Protein AF-A0A4Q3GW93-F1 (afdb_monomer_lite)

Radius of gyration: 23.15 Å; chains: 1; bounding box: 32×46×57 Å

pLDDT: mean 85.56, std 16.12, range [47.19, 98.56]

Secondary structure (DSSP, 8-state):
-GGGSSS-SEEEPPP-TT---EEE-HHHHHHHHHHHHHHHHHHHHHHHHHHHHHHHSPP--S-S----

Structure (mmCIF, N/CA/C/O backbone):
data_AF-A0A4Q3GW93-F1
#
_entry.id   AF-A0A4Q3GW93-F1
#
loop_
_atom_site.group_PDB
_atom_site.id
_atom_site.type_symbol
_atom_site.label_atom_id
_atom_site.label_alt_id
_atom_site.label_comp_id
_atom_site.label_asym_id
_atom_site.label_entity_id
_atom_site.label_seq_id
_atom_site.pdbx_PDB_ins_code
_atom_site.Cartn_x
_atom_site.Cartn_y
_atom_site.Cartn_z
_atom_site.occupancy
_atom_site.B_iso_or_equiv
_atom_site.auth_seq_id
_atom_site.auth_comp_id
_atom_site.auth_asym_id
_atom_site.auth_atom_id
_atom_site.pdbx_PDB_model_num
ATOM 1 N N . MET A 1 1 ? 11.950 4.710 -8.255 1.00 77.31 1 MET A N 1
ATOM 2 C CA . MET A 1 1 ? 10.760 3.845 -8.422 1.00 77.31 1 MET A CA 1
ATOM 3 C C . MET A 1 1 ? 11.125 2.475 -8.989 1.00 77.31 1 MET A C 1
ATOM 5 O O . MET A 1 1 ? 11.064 1.524 -8.231 1.00 77.31 1 MET A O 1
ATOM 9 N N . ASN A 1 2 ? 11.594 2.345 -10.238 1.00 87.94 2 ASN A N 1
ATOM 10 C CA . ASN A 1 2 ? 11.925 1.027 -10.821 1.00 87.94 2 ASN A CA 1
ATOM 11 C C . ASN A 1 2 ? 12.986 0.221 -10.050 1.00 87.94 2 ASN A C 1
ATOM 13 O O . ASN A 1 2 ? 12.849 -0.985 -9.935 1.00 87.94 2 ASN A O 1
ATOM 17 N N . ALA A 1 3 ? 13.999 0.878 -9.475 1.00 91.38 3 ALA A N 1
ATOM 18 C CA . ALA A 1 3 ? 15.074 0.203 -8.738 1.00 91.38 3 ALA A CA 1
ATOM 19 C C . ALA A 1 3 ? 14.627 -0.482 -7.429 1.00 91.38 3 ALA A C 1
AT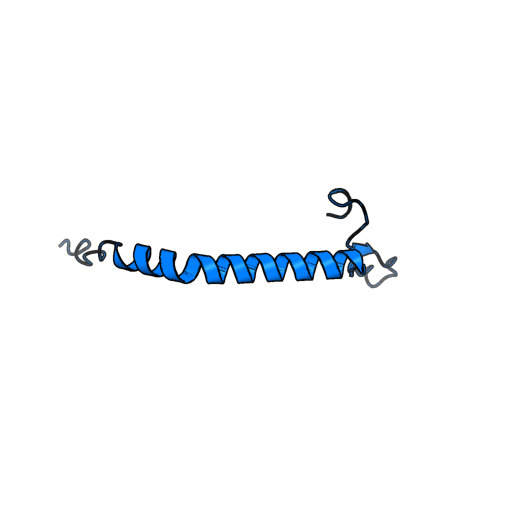OM 21 O O . ALA A 1 3 ? 15.385 -1.260 -6.867 1.00 91.38 3 ALA A O 1
ATOM 22 N N . ALA A 1 4 ? 13.416 -0.195 -6.936 1.00 92.94 4 ALA A N 1
ATOM 23 C CA . ALA A 1 4 ? 12.878 -0.830 -5.733 1.00 92.94 4 ALA A CA 1
ATOM 24 C C . ALA A 1 4 ? 12.244 -2.208 -6.008 1.00 92.94 4 ALA A C 1
ATOM 26 O O . ALA A 1 4 ? 11.845 -2.890 -5.069 1.00 92.94 4 ALA A O 1
ATOM 27 N N . PHE A 1 5 ? 12.127 -2.614 -7.277 1.00 93.50 5 PHE A N 1
ATOM 28 C CA . PHE A 1 5 ? 11.459 -3.845 -7.693 1.00 93.50 5 PHE A CA 1
ATOM 29 C C . PHE A 1 5 ? 12.375 -4.686 -8.583 1.00 93.50 5 PHE A C 1
ATOM 31 O O . PHE A 1 5 ? 13.201 -4.158 -9.322 1.00 93.50 5 PHE A O 1
ATOM 38 N N . ALA A 1 6 ? 12.192 -6.009 -8.546 1.00 94.25 6 ALA A N 1
ATOM 39 C CA . ALA A 1 6 ? 12.974 -6.950 -9.352 1.00 94.25 6 ALA A CA 1
ATOM 40 C C . ALA A 1 6 ? 12.783 -6.759 -10.871 1.00 94.25 6 ALA A C 1
ATOM 42 O O . ALA A 1 6 ? 13.659 -7.105 -11.658 1.00 94.25 6 ALA A O 1
ATOM 43 N N . MET A 1 7 ? 11.642 -6.198 -11.284 1.00 93.31 7 MET A N 1
ATOM 44 C CA . MET A 1 7 ? 11.362 -5.793 -12.660 1.00 93.31 7 MET A CA 1
ATOM 45 C C . MET A 1 7 ? 10.932 -4.321 -12.681 1.00 93.31 7 MET A C 1
ATOM 47 O O . MET A 1 7 ? 10.254 -3.876 -11.750 1.00 93.31 7 MET A O 1
ATOM 51 N N . PRO A 1 8 ? 11.263 -3.563 -13.740 1.00 92.44 8 PRO A N 1
ATOM 52 C CA . PRO A 1 8 ? 10.824 -2.180 -13.865 1.00 92.44 8 PRO A CA 1
ATOM 53 C C . PRO A 1 8 ? 9.293 -2.104 -13.913 1.00 92.44 8 PRO A C 1
ATOM 55 O O . PRO A 1 8 ? 8.642 -2.847 -14.648 1.00 92.44 8 PRO A O 1
ATOM 58 N N . LEU A 1 9 ? 8.719 -1.181 -13.142 1.00 94.69 9 LEU A N 1
ATOM 59 C CA . LEU A 1 9 ? 7.273 -0.946 -13.092 1.00 94.69 9 LEU A CA 1
ATOM 60 C C . LEU A 1 9 ? 6.812 0.080 -14.127 1.00 94.69 9 LEU A C 1
ATOM 62 O O . LEU A 1 9 ? 5.658 0.076 -14.539 1.00 94.69 9 LEU A O 1
ATOM 66 N N . VAL A 1 10 ? 7.711 0.969 -14.538 1.00 93.56 10 VAL A N 1
ATOM 67 C CA . VAL A 1 10 ? 7.445 2.030 -15.504 1.00 93.56 10 VAL A CA 1
ATOM 68 C C . VAL A 1 10 ? 8.424 1.893 -16.660 1.00 93.56 10 VAL A C 1
ATOM 70 O O . VAL A 1 10 ? 9.638 1.883 -16.447 1.00 93.56 10 VAL A O 1
ATOM 73 N N . ALA A 1 11 ? 7.901 1.816 -17.877 1.00 89.12 11 ALA A N 1
ATOM 74 C CA . ALA A 1 11 ? 8.672 1.957 -19.098 1.00 89.12 11 ALA A CA 1
ATOM 75 C C . ALA A 1 11 ? 8.671 3.428 -19.533 1.00 89.12 11 ALA A C 1
ATOM 77 O O . ALA A 1 11 ? 7.617 4.062 -19.635 1.00 89.12 11 ALA A O 1
ATOM 78 N N . SER A 1 12 ? 9.856 3.971 -19.805 1.00 83.06 12 SER A N 1
ATOM 79 C CA . SER A 1 12 ? 9.988 5.279 -20.446 1.00 83.06 12 SER A CA 1
ATOM 80 C C . SER A 1 12 ? 9.860 5.110 -21.954 1.00 83.06 12 SER A C 1
ATOM 82 O O . SER A 1 12 ? 10.625 4.363 -22.564 1.00 83.06 12 SER A O 1
ATOM 84 N N . VAL A 1 13 ? 8.938 5.836 -22.575 1.00 72.69 13 VAL A N 1
ATOM 85 C CA . VAL A 1 13 ? 8.900 5.978 -24.031 1.00 72.69 13 VAL A CA 1
ATOM 86 C C . VAL A 1 13 ? 9.917 7.055 -24.400 1.00 72.69 13 VAL A C 1
ATOM 88 O O . VAL A 1 13 ? 9.888 8.153 -23.841 1.00 72.69 13 VAL A O 1
ATOM 91 N N . ARG A 1 14 ? 10.861 6.750 -25.304 1.00 65.88 14 ARG A N 1
ATOM 92 C CA . ARG A 1 14 ? 11.873 7.727 -25.738 1.00 65.88 14 ARG A CA 1
ATOM 93 C C . ARG A 1 14 ? 11.161 8.972 -26.273 1.00 65.88 14 ARG A C 1
ATOM 95 O O . ARG A 1 14 ? 10.367 8.885 -27.204 1.00 65.88 14 ARG A O 1
ATOM 102 N N . GLY A 1 15 ? 11.435 10.118 -25.657 1.00 59.75 15 GLY A N 1
ATOM 103 C CA . GLY A 1 15 ? 10.789 11.379 -26.002 1.00 59.75 15 GLY A CA 1
ATOM 104 C C . GLY A 1 15 ? 11.351 11.990 -27.275 1.00 59.75 15 GLY A C 1
ATOM 105 O O . GLY A 1 15 ? 12.548 12.258 -27.352 1.00 59.75 15 GLY A O 1
ATOM 106 N N . GLY A 1 16 ? 10.478 12.235 -28.252 1.00 62.31 16 GLY A N 1
ATOM 107 C CA . GLY A 1 16 ? 10.690 13.270 -29.263 1.00 62.31 16 GLY A CA 1
ATOM 108 C C . GLY A 1 16 ? 10.368 14.670 -28.706 1.00 62.31 16 GLY A C 1
ATOM 109 O O . GLY A 1 16 ? 10.122 14.800 -27.504 1.00 62.31 16 GLY A O 1
ATOM 110 N N . PRO A 1 17 ? 10.307 15.713 -29.558 1.00 57.09 17 PRO A N 1
ATOM 111 C CA . PRO A 1 17 ? 10.144 17.121 -29.155 1.00 57.09 17 PRO A CA 1
ATOM 112 C C . PRO A 1 17 ? 8.927 17.453 -28.265 1.00 57.09 17 PRO A C 1
ATOM 114 O O . PRO A 1 17 ? 8.853 18.555 -27.738 1.00 57.09 17 PRO A O 1
ATOM 117 N N . GLY A 1 18 ? 7.983 16.521 -28.084 1.00 59.03 18 GLY A N 1
ATOM 118 C CA . GLY A 1 18 ? 6.794 16.659 -27.232 1.00 59.03 18 GLY A CA 1
ATOM 119 C C . GLY A 1 18 ? 6.888 16.028 -25.834 1.00 59.03 18 GLY A C 1
ATOM 120 O O . GLY A 1 18 ? 5.882 15.989 -25.136 1.00 59.03 18 GLY A O 1
ATOM 121 N N . GLY A 1 19 ? 8.059 15.533 -25.415 1.00 52.59 19 GLY A N 1
ATOM 122 C CA . GLY A 1 19 ? 8.251 14.902 -24.103 1.00 52.59 19 GLY A CA 1
ATOM 123 C C . GLY A 1 19 ? 7.988 13.392 -24.121 1.00 52.59 19 GLY A C 1
ATOM 124 O O . GLY A 1 19 ? 6.995 12.907 -24.656 1.00 52.59 19 GLY A O 1
ATOM 125 N N . GLY A 1 20 ? 8.924 12.621 -23.567 1.00 64.19 20 GLY A N 1
ATOM 126 C CA . GLY A 1 20 ? 8.806 11.166 -23.466 1.00 64.19 20 GLY A CA 1
ATOM 127 C C . GLY A 1 20 ? 7.824 10.782 -22.372 1.00 64.19 20 GLY A C 1
ATOM 128 O O . GLY A 1 20 ? 8.049 11.098 -21.207 1.00 64.19 20 GLY A O 1
ATOM 129 N N . GLY A 1 21 ? 6.731 10.123 -22.749 1.00 78.62 21 GLY A N 1
ATOM 130 C CA . GLY A 1 21 ? 5.750 9.619 -21.795 1.00 78.62 21 GLY A CA 1
ATOM 131 C C . GLY A 1 21 ? 6.299 8.466 -20.951 1.00 78.62 21 GLY A C 1
ATOM 132 O O . GLY A 1 21 ? 7.217 7.750 -21.351 1.00 78.62 21 GLY A O 1
ATOM 133 N N . ALA A 1 22 ? 5.693 8.262 -19.789 1.00 87.19 22 ALA A N 1
ATOM 134 C CA . ALA A 1 22 ? 5.908 7.098 -18.942 1.00 87.19 22 ALA A CA 1
ATOM 135 C C . ALA A 1 22 ? 4.647 6.230 -18.972 1.00 87.19 22 ALA A C 1
ATOM 137 O O . ALA A 1 22 ? 3.540 6.747 -18.822 1.00 87.19 22 ALA A O 1
ATOM 138 N N . GLN A 1 23 ? 4.805 4.924 -19.167 1.00 89.62 23 GLN A N 1
ATOM 139 C CA . GLN A 1 23 ? 3.700 3.963 -19.126 1.00 89.62 23 GLN A CA 1
ATOM 140 C C . GLN A 1 23 ? 4.022 2.846 -18.140 1.00 89.62 23 GLN A C 1
ATOM 142 O O . GLN A 1 23 ? 5.187 2.494 -17.949 1.00 89.62 23 GLN A O 1
ATOM 147 N N . LEU A 1 24 ? 2.997 2.290 -17.497 1.00 92.94 24 LEU A N 1
ATOM 148 C CA . LEU A 1 24 ? 3.180 1.118 -16.648 1.00 92.94 24 LEU A CA 1
ATOM 149 C C . LEU A 1 24 ? 3.551 -0.092 -17.504 1.00 92.94 24 LEU A C 1
ATOM 151 O O . LEU A 1 24 ? 2.997 -0.300 -18.581 1.00 92.94 24 LEU A O 1
ATOM 155 N N . THR A 1 25 ? 4.470 -0.902 -16.995 1.00 95.00 25 THR A N 1
ATOM 156 C CA . THR A 1 25 ? 4.664 -2.269 -17.481 1.00 95.00 25 THR A CA 1
ATOM 157 C C . THR A 1 25 ? 3.551 -3.168 -16.941 1.00 95.00 25 THR A C 1
ATOM 159 O O . THR A 1 25 ? 2.838 -2.783 -16.011 1.00 95.00 25 THR A O 1
ATOM 162 N N . ASP A 1 26 ? 3.435 -4.400 -17.440 1.00 95.69 26 ASP A N 1
ATOM 163 C CA . ASP A 1 26 ? 2.503 -5.388 -16.873 1.00 95.69 26 ASP A CA 1
ATOM 164 C C . ASP A 1 26 ? 2.77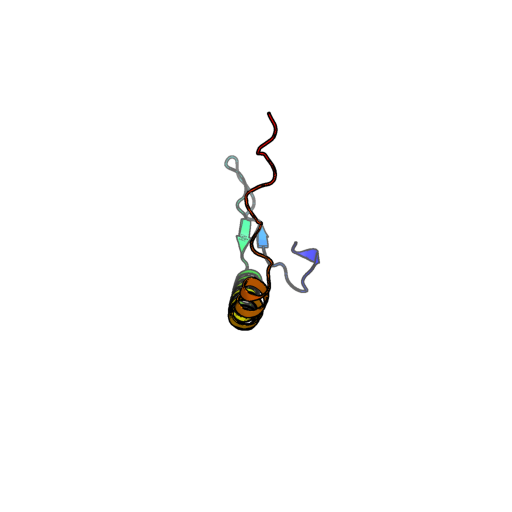1 -5.634 -15.380 1.00 95.69 26 ASP A C 1
ATOM 166 O O . ASP A 1 26 ? 1.845 -5.693 -14.566 1.00 95.69 26 ASP A O 1
ATOM 170 N N . THR A 1 27 ? 4.050 -5.694 -14.989 1.00 96.19 27 THR A N 1
ATOM 171 C CA . THR A 1 27 ? 4.447 -5.778 -13.578 1.00 96.19 27 THR A CA 1
ATOM 172 C C . THR A 1 27 ? 4.020 -4.527 -12.813 1.00 96.19 27 THR A C 1
ATOM 174 O O . THR A 1 27 ? 3.502 -4.640 -11.703 1.00 96.19 27 THR A O 1
ATOM 177 N N . GLY A 1 28 ? 4.175 -3.340 -13.406 1.00 96.50 28 GLY A N 1
ATOM 178 C CA . GLY A 1 28 ? 3.698 -2.081 -12.835 1.00 96.50 28 GLY A CA 1
ATOM 179 C C . GLY A 1 28 ? 2.191 -2.060 -12.604 1.00 96.50 28 GLY A C 1
ATOM 180 O O . GLY A 1 28 ? 1.747 -1.706 -11.513 1.00 96.50 28 GLY A O 1
ATOM 181 N N . ALA A 1 29 ? 1.406 -2.503 -13.586 1.00 97.06 29 ALA A N 1
ATOM 182 C CA . ALA A 1 29 ? -0.045 -2.607 -13.469 1.00 97.06 29 ALA A CA 1
ATOM 183 C C . ALA A 1 29 ? -0.457 -3.608 -12.378 1.00 97.06 29 ALA A C 1
ATOM 185 O O . ALA A 1 29 ? -1.372 -3.333 -11.600 1.00 97.06 29 ALA A O 1
ATOM 186 N N . LYS A 1 30 ? 0.243 -4.744 -12.268 1.00 97.75 30 LYS A N 1
ATOM 187 C CA . LYS A 1 30 ? 0.002 -5.733 -11.209 1.00 97.75 30 LYS A CA 1
ATOM 188 C C . LYS A 1 30 ? 0.303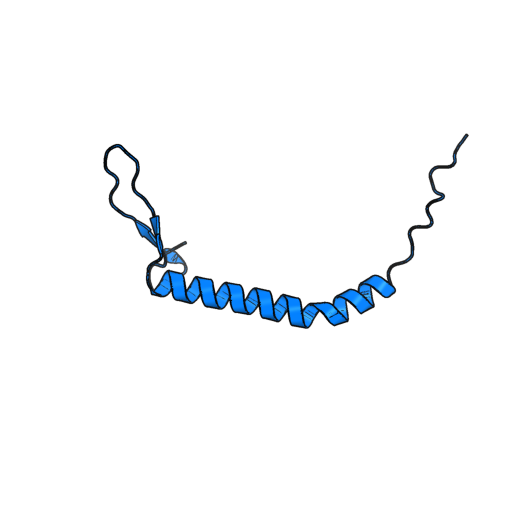 -5.173 -9.818 1.00 97.75 30 LYS A C 1
ATOM 190 O O . LYS A 1 30 ? -0.517 -5.334 -8.920 1.00 97.75 30 LYS A O 1
ATOM 195 N N . VAL A 1 31 ? 1.446 -4.510 -9.640 1.00 97.44 31 VAL A N 1
ATOM 196 C CA . VAL A 1 31 ? 1.807 -3.871 -8.363 1.00 97.44 31 VAL A CA 1
ATOM 197 C C . VAL A 1 31 ? 0.789 -2.798 -7.988 1.00 97.44 31 VAL A C 1
ATOM 199 O O . VAL A 1 31 ? 0.371 -2.741 -6.836 1.00 97.44 31 VAL A O 1
ATOM 202 N N . LEU A 1 32 ? 0.350 -1.987 -8.954 1.00 96.75 32 LEU A N 1
ATOM 203 C CA . LEU A 1 32 ? -0.647 -0.948 -8.714 1.00 96.75 32 LEU A CA 1
ATOM 204 C C . LEU A 1 32 ? -1.988 -1.533 -8.245 1.00 96.75 32 LEU A C 1
ATOM 206 O O . LEU A 1 32 ? -2.549 -1.026 -7.278 1.00 96.75 32 LEU A O 1
ATOM 210 N N . ARG A 1 33 ? -2.473 -2.608 -8.883 1.00 98.25 33 ARG A N 1
ATOM 211 C CA . ARG A 1 33 ? -3.694 -3.311 -8.446 1.00 98.25 33 ARG A CA 1
ATOM 212 C C . ARG A 1 33 ? -3.554 -3.842 -7.022 1.00 98.25 33 ARG A C 1
ATOM 214 O O . ARG A 1 33 ? -4.368 -3.512 -6.176 1.00 98.25 33 ARG A O 1
ATOM 221 N N . LEU A 1 34 ? -2.465 -4.556 -6.733 1.00 98.25 34 LEU A N 1
ATOM 222 C CA . LEU A 1 34 ? -2.213 -5.092 -5.392 1.00 98.25 34 LEU A CA 1
ATOM 223 C C . LEU A 1 34 ? -2.149 -3.993 -4.328 1.00 98.25 34 LEU A C 1
ATOM 225 O O . LEU A 1 34 ? -2.665 -4.165 -3.230 1.00 98.25 34 LEU A O 1
ATOM 229 N N . TYR A 1 35 ? -1.524 -2.858 -4.641 1.00 97.94 35 TYR A N 1
ATOM 230 C CA . TYR A 1 35 ? -1.484 -1.722 -3.728 1.00 97.94 35 TYR A CA 1
ATOM 231 C C . TYR A 1 35 ? -2.888 -1.166 -3.447 1.00 97.94 35 TYR A C 1
ATOM 233 O 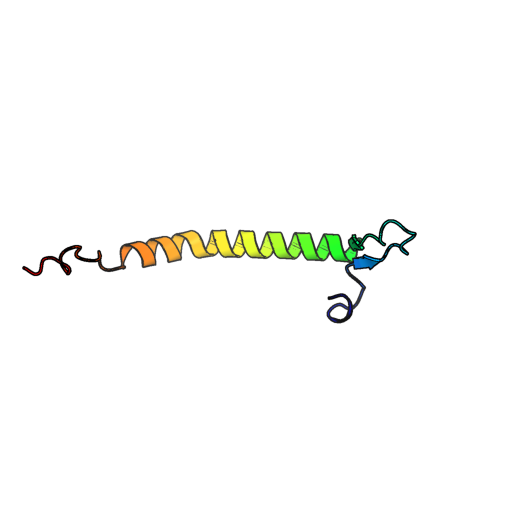O . TYR A 1 35 ? -3.216 -0.920 -2.288 1.00 97.94 35 TYR A O 1
ATOM 241 N N . GLN A 1 36 ? -3.720 -1.001 -4.480 1.00 98.38 36 GLN A N 1
ATOM 242 C CA . GLN A 1 36 ? -5.107 -0.548 -4.321 1.00 98.38 36 GLN A CA 1
ATOM 243 C C . GLN A 1 36 ? -5.919 -1.528 -3.470 1.00 98.38 36 GLN A C 1
ATOM 245 O O . GLN A 1 36 ? -6.558 -1.097 -2.513 1.00 98.38 36 GLN A O 1
ATOM 250 N N . ASP A 1 37 ? -5.805 -2.829 -3.743 1.00 98.50 37 ASP A N 1
ATOM 251 C CA . ASP A 1 37 ? -6.489 -3.877 -2.981 1.00 98.50 37 ASP A CA 1
ATOM 252 C C . ASP A 1 37 ? -6.073 -3.856 -1.501 1.00 98.50 37 ASP A C 1
ATOM 254 O O . ASP A 1 37 ? -6.907 -4.035 -0.614 1.00 98.50 37 ASP A O 1
ATOM 258 N N . VAL A 1 38 ? -4.786 -3.628 -1.211 1.00 98.56 38 VAL A N 1
ATOM 259 C CA . VAL A 1 38 ? -4.279 -3.508 0.166 1.00 98.56 38 VAL A CA 1
ATOM 260 C C . VAL A 1 38 ? -4.867 -2.284 0.864 1.00 98.56 38 VAL A C 1
ATOM 262 O O . VAL A 1 38 ? -5.297 -2.389 2.011 1.00 98.56 38 VAL A O 1
ATOM 265 N N . VAL A 1 39 ? -4.900 -1.128 0.194 1.00 98.56 39 VAL A N 1
ATOM 266 C CA . VAL A 1 39 ? -5.467 0.108 0.759 1.00 98.56 39 VAL A CA 1
ATOM 267 C C . VAL A 1 39 ? -6.961 -0.050 1.022 1.00 98.56 39 VAL A C 1
ATOM 269 O O . VAL A 1 39 ? -7.439 0.358 2.083 1.00 98.56 39 VAL A O 1
ATOM 272 N N . GLU A 1 40 ? -7.692 -0.660 0.093 1.00 98.56 40 GLU A N 1
ATOM 273 C CA . GLU A 1 40 ? -9.116 -0.932 0.251 1.00 98.56 40 GLU A CA 1
ATOM 274 C C . GLU A 1 40 ? -9.364 -1.860 1.444 1.00 98.56 40 GLU A C 1
ATOM 276 O O . GLU A 1 40 ? -10.126 -1.509 2.345 1.00 98.56 40 GLU A O 1
ATOM 281 N N . GLN A 1 41 ? -8.667 -2.996 1.509 1.00 98.50 41 GLN A N 1
ATOM 282 C CA . GLN A 1 41 ? -8.803 -3.948 2.612 1.00 98.50 41 GLN A CA 1
ATOM 283 C C . GLN A 1 41 ? -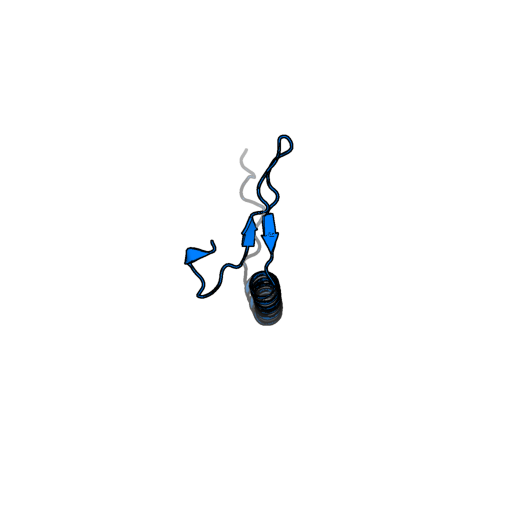8.436 -3.326 3.960 1.00 98.50 41 GLN A C 1
ATOM 285 O O . GLN A 1 41 ? -9.166 -3.502 4.936 1.00 98.50 41 GLN A O 1
ATOM 290 N N . ALA A 1 42 ? -7.340 -2.567 4.027 1.00 98.38 42 ALA A N 1
ATOM 291 C CA . ALA A 1 42 ? -6.937 -1.871 5.244 1.00 98.38 42 ALA A CA 1
ATOM 292 C C . ALA A 1 42 ? -8.001 -0.857 5.685 1.00 98.38 42 ALA A C 1
ATOM 294 O O . ALA A 1 42 ? -8.338 -0.793 6.866 1.00 98.38 42 ALA A O 1
ATOM 295 N N . SER A 1 43 ? -8.570 -0.106 4.740 1.00 98.31 43 SER A N 1
ATOM 296 C CA . SER A 1 43 ? -9.624 0.874 5.016 1.00 98.31 43 SER A CA 1
ATOM 297 C C . SER A 1 43 ? -10.901 0.201 5.519 1.00 98.31 43 SER A C 1
ATOM 299 O O . SER A 1 43 ? -11.487 0.645 6.507 1.00 98.31 43 SER A O 1
ATOM 301 N N . GLN A 1 44 ? -11.310 -0.901 4.885 1.00 98.44 44 GLN A N 1
ATOM 302 C CA . GLN A 1 44 ? -12.470 -1.690 5.304 1.00 98.44 44 GLN A CA 1
ATOM 303 C C . GLN A 1 44 ? -12.265 -2.291 6.701 1.00 98.44 44 GLN A C 1
ATOM 305 O O . GLN A 1 44 ? -13.138 -2.163 7.561 1.00 98.44 44 GLN A O 1
ATOM 310 N N . ALA A 1 45 ? -11.098 -2.888 6.958 1.00 98.38 45 ALA A N 1
ATOM 311 C CA . ALA A 1 45 ? -10.761 -3.476 8.253 1.00 98.38 45 ALA A CA 1
ATOM 312 C C . ALA A 1 45 ? -10.673 -2.422 9.370 1.00 98.38 45 ALA A C 1
ATOM 314 O O . ALA A 1 45 ? -11.092 -2.677 10.500 1.00 98.38 45 ALA A O 1
ATOM 315 N N . ALA A 1 46 ? -10.164 -1.226 9.061 1.00 98.06 46 ALA A N 1
ATOM 316 C CA . ALA A 1 46 ? -10.040 -0.137 10.023 1.00 98.06 46 ALA A CA 1
ATOM 317 C C . ALA A 1 46 ? -11.369 0.583 10.307 1.00 98.06 46 ALA A C 1
ATOM 319 O O . ALA A 1 46 ? -11.496 1.208 11.359 1.00 98.06 46 ALA A O 1
ATOM 320 N N . ALA A 1 47 ? -12.371 0.490 9.427 1.00 98.19 47 ALA A N 1
ATOM 321 C CA . ALA A 1 47 ? -13.591 1.295 9.516 1.00 98.19 47 ALA A CA 1
ATOM 322 C C . ALA A 1 47 ? -14.353 1.136 10.846 1.00 98.19 47 ALA A C 1
ATOM 324 O O . ALA A 1 47 ? -14.709 2.131 11.475 1.00 98.19 47 ALA A O 1
ATOM 325 N N . ALA A 1 48 ? -14.616 -0.093 11.300 1.00 97.75 48 ALA A N 1
ATOM 326 C CA . ALA A 1 48 ? -15.366 -0.321 12.541 1.00 97.75 48 ALA A CA 1
AT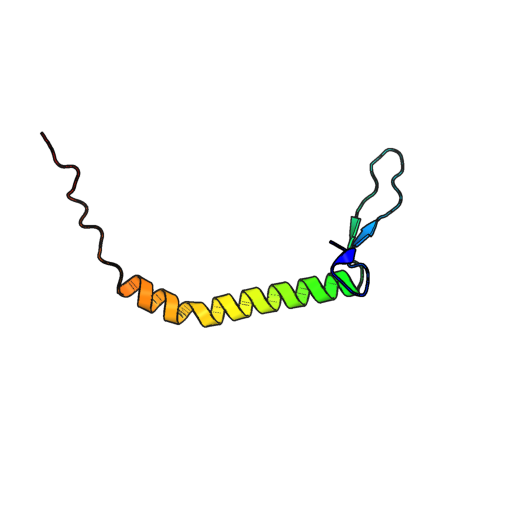OM 327 C C . ALA A 1 48 ? -14.574 0.059 13.817 1.00 97.75 48 ALA A C 1
ATOM 329 O O . ALA A 1 48 ? -15.128 0.767 14.668 1.00 97.75 48 ALA A O 1
ATOM 330 N N . PRO A 1 49 ? -13.287 -0.323 13.960 1.00 98.06 49 PRO A N 1
ATOM 331 C CA . PRO A 1 49 ? -12.439 0.172 15.044 1.00 98.06 49 PRO A CA 1
ATOM 332 C C . PRO A 1 49 ? -12.339 1.701 15.078 1.00 98.06 49 PRO A C 1
ATOM 334 O O . PRO A 1 49 ? -12.484 2.289 16.147 1.00 98.06 49 PRO A O 1
ATOM 337 N N . LEU A 1 50 ? -12.164 2.355 13.923 1.00 97.88 50 LEU A N 1
ATOM 338 C CA . LEU A 1 50 ? -12.096 3.817 13.842 1.00 97.88 50 LEU A CA 1
ATOM 339 C C . LEU A 1 50 ? -13.399 4.470 14.303 1.00 97.88 50 LEU A C 1
ATOM 341 O O . LEU A 1 50 ? -13.342 5.364 15.136 1.00 97.88 50 LEU A O 1
ATOM 345 N N . ARG A 1 51 ? -14.568 3.968 13.885 1.00 97.69 51 ARG A N 1
ATOM 346 C CA . ARG A 1 51 ? -15.867 4.460 14.388 1.00 97.69 51 ARG A CA 1
ATOM 347 C C . ARG A 1 51 ? -16.013 4.319 15.902 1.00 97.69 51 ARG A C 1
ATOM 349 O O . ARG A 1 51 ? -16.622 5.164 16.554 1.00 97.69 51 ARG A O 1
ATOM 356 N N . THR A 1 52 ? -15.462 3.248 16.468 1.00 97.38 52 THR A N 1
ATOM 357 C CA . THR A 1 52 ? -15.459 3.034 17.922 1.00 97.38 52 THR A CA 1
ATOM 358 C C . THR A 1 52 ? -14.589 4.080 18.615 1.00 97.38 52 THR A C 1
ATOM 360 O O . THR A 1 52 ? -15.028 4.689 19.587 1.00 97.38 52 THR A O 1
ATOM 363 N N . LEU A 1 53 ? -13.389 4.331 18.085 1.00 97.25 53 LEU A N 1
ATOM 364 C CA . LEU A 1 53 ? -12.484 5.365 18.589 1.00 97.25 53 LEU A CA 1
ATOM 365 C C . LEU A 1 53 ? -13.090 6.769 18.450 1.00 97.25 53 LEU A C 1
ATOM 367 O O . LEU A 1 53 ? -13.027 7.545 19.398 1.00 97.25 53 LEU A O 1
ATOM 371 N N . GLU A 1 54 ? -13.734 7.077 17.322 1.00 95.94 54 GLU A N 1
ATOM 372 C CA . GLU A 1 54 ? -14.460 8.335 17.095 1.00 95.94 54 GLU A CA 1
ATOM 373 C C . GLU A 1 54 ? -15.548 8.559 18.153 1.00 95.94 54 GLU A C 1
ATOM 375 O O . GLU A 1 54 ? -15.682 9.665 18.673 1.00 95.94 54 GLU A O 1
ATOM 380 N N . GLY A 1 55 ? -16.281 7.508 18.535 1.00 95.62 55 GLY A N 1
ATOM 381 C CA . GLY A 1 55 ? -17.278 7.569 19.607 1.00 95.62 55 GLY A CA 1
ATOM 382 C C . GLY A 1 55 ? -16.695 7.796 21.009 1.00 95.62 55 GLY A C 1
ATOM 383 O O . GLY A 1 55 ? -17.421 8.230 21.902 1.00 95.62 55 GLY A O 1
ATOM 384 N N . MET A 1 56 ? -15.401 7.524 21.209 1.00 94.69 56 MET A N 1
ATOM 385 C CA . MET A 1 56 ? -14.686 7.754 22.472 1.00 94.69 56 MET A CA 1
ATOM 386 C C . MET A 1 56 ? -14.053 9.145 22.561 1.00 94.69 56 MET A C 1
ATOM 388 O O . MET A 1 56 ? -13.601 9.537 23.640 1.00 94.69 56 MET A O 1
ATOM 392 N N . LEU A 1 57 ? -13.991 9.894 21.456 1.00 94.12 57 LEU A N 1
ATOM 393 C CA . LEU A 1 57 ? -13.454 11.248 21.481 1.00 94.12 57 LEU A CA 1
ATOM 394 C C . LEU A 1 57 ? -14.342 12.128 22.362 1.00 94.12 57 LEU A C 1
ATOM 396 O O . LEU A 1 57 ? -15.566 12.169 22.213 1.00 94.12 57 LEU A O 1
ATOM 400 N N . ALA A 1 58 ? -13.716 12.856 23.290 1.00 88.12 58 ALA A N 1
ATOM 401 C CA . ALA A 1 58 ? -14.414 13.891 24.030 1.00 88.12 58 ALA A CA 1
ATOM 402 C C . ALA A 1 58 ? -15.009 14.872 23.015 1.00 88.12 58 ALA A C 1
ATOM 404 O O . ALA A 1 58 ? -14.294 15.359 22.138 1.00 88.12 58 ALA A O 1
ATOM 405 N N . LYS A 1 59 ? -16.306 15.183 23.134 1.00 73.50 59 LYS A N 1
ATOM 406 C CA . LYS A 1 59 ? -16.846 16.345 22.430 1.00 73.50 59 LYS A CA 1
ATOM 407 C C . LYS A 1 59 ? -15.991 17.526 22.864 1.00 73.50 59 LYS A C 1
ATOM 409 O O . LYS A 1 59 ? -15.885 17.778 24.065 1.00 73.50 59 LYS A O 1
ATOM 414 N N . GLU A 1 60 ? -15.367 18.226 21.920 1.00 66.00 60 GLU A N 1
ATOM 415 C CA . GLU A 1 60 ? -14.871 19.559 22.219 1.00 66.00 60 GLU A CA 1
ATOM 416 C C . GLU A 1 60 ? -16.067 20.333 22.766 1.00 66.00 60 GLU A C 1
ATOM 418 O O . GLU A 1 60 ? -17.023 20.630 22.047 1.00 66.00 60 GLU A O 1
ATOM 423 N N . THR A 1 61 ? -16.062 20.583 24.076 1.00 60.00 61 THR A N 1
ATOM 424 C CA . THR A 1 61 ? -16.941 21.564 24.690 1.00 60.00 61 THR A CA 1
ATOM 425 C C . THR A 1 61 ? -16.564 22.881 24.036 1.00 60.00 61 THR A C 1
ATOM 427 O O . THR A 1 61 ? -15.589 23.526 24.429 1.00 60.00 61 THR A O 1
ATOM 430 N N . GLY A 1 62 ? -17.295 23.220 22.975 1.00 59.34 62 GLY A N 1
ATOM 431 C CA . GLY A 1 62 ? -17.295 24.518 22.329 1.00 59.34 62 GLY A CA 1
ATOM 432 C C . GLY A 1 62 ? -17.833 25.553 23.302 1.00 59.34 62 GLY A C 1
ATOM 433 O O . GLY A 1 62 ? -18.951 26.019 23.157 1.00 59.34 62 GLY A O 1
ATOM 434 N N . ASP A 1 63 ? -17.038 25.854 24.322 1.00 59.19 63 ASP A N 1
ATOM 435 C CA . ASP A 1 63 ? -17.152 27.045 25.147 1.00 59.19 63 ASP A CA 1
ATOM 436 C C . ASP A 1 63 ? -15.784 27.371 25.758 1.00 59.19 63 ASP A C 1
ATOM 438 O O . ASP A 1 63 ? -15.560 27.362 26.968 1.00 59.19 63 ASP A O 1
ATOM 442 N N . ARG A 1 64 ? -14.786 27.571 24.892 1.00 58.91 64 ARG A N 1
ATOM 443 C CA . ARG A 1 64 ? -13.477 28.084 25.317 1.00 58.91 64 ARG A CA 1
ATOM 444 C C . ARG A 1 64 ? -13.021 29.287 24.504 1.00 58.91 64 ARG A C 1
ATOM 446 O O . ARG A 1 64 ? -11.829 29.489 24.349 1.00 58.91 64 ARG A O 1
ATOM 453 N N . PHE A 1 65 ? -13.963 30.095 24.020 1.00 57.31 65 PHE A N 1
ATOM 454 C CA . PHE A 1 65 ? -13.700 31.452 23.520 1.00 57.31 65 PHE A CA 1
ATOM 455 C C . PHE A 1 65 ? -14.871 32.414 23.809 1.00 57.31 65 PHE A C 1
ATOM 457 O O . PHE A 1 65 ? -15.166 33.312 23.034 1.00 57.31 65 PHE A O 1
ATOM 464 N N . GLY A 1 66 ? -15.524 32.265 24.964 1.00 55.47 66 GLY A N 1
ATOM 465 C CA . GLY A 1 66 ? -16.311 33.332 25.583 1.00 55.47 66 GLY A CA 1
ATOM 466 C C . GLY A 1 66 ? -15.452 34.098 26.590 1.00 55.47 66 GLY A C 1
ATOM 467 O O . GLY A 1 66 ? -15.554 33.862 27.792 1.00 55.47 66 GLY A O 1
ATOM 468 N N . ARG A 1 67 ? -14.560 34.988 26.136 1.00 53.44 67 ARG A N 1
ATOM 469 C CA . ARG A 1 67 ? -13.932 35.979 27.027 1.00 53.44 67 ARG A CA 1
ATOM 470 C C . ARG A 1 67 ? -14.224 37.388 26.518 1.00 53.44 67 ARG A C 1
ATOM 472 O O . ARG A 1 67 ? -14.006 37.658 25.345 1.00 53.44 67 ARG A O 1
ATOM 479 N N . LYS A 1 68 ? -14.761 38.172 27.460 1.00 47.19 68 LYS A N 1
ATOM 480 C CA . LYS A 1 68 ? -15.130 39.594 27.444 1.00 47.19 68 LYS A CA 1
ATOM 481 C C . LYS A 1 68 ? -14.321 40.478 26.506 1.00 47.19 68 LYS A C 1
ATOM 483 O O . LYS A 1 68 ? -13.079 40.341 26.518 1.00 47.19 68 LYS A O 1
#

Sequence (68 aa):
MNAAFAMPLVASVRGGPGGGGAQLTDTGAKVLRLYQDVVEQASQAAAAPLRTLEGMLAKETGDRFGRK

Foldseek 3Di:
DQVVDPGGQWDWADDDPVDTDIDGDPVVVVVVVVVVVVVVVVCVVCVVVVVVVVVVDDPPPPPPPPDD